Protein AF-Q206V2-F1 (afdb_monomer)

Sequence (109 aa):
MTIMTIISFTILLSLMILSAHTPLSLGCGILLLSMLGTFTIATLKSSWLAMFIFLVYIGGLLILFMYFTATIPNQSMQYQTWWKLTSITLTLPICIMWTPLIQSSYTNT

pLDDT: mean 79.91, std 8.95, range [50.0, 91.19]

Nearest PDB structures (foldseek):
  6zkd-assembly1_J  TM=6.713E-01  e=1.867E-02  Ovis aries
  6zka-assembly1_J  TM=6.630E-01  e=1.975E-02  Ovis aries
  6qc5-assembly1_D6  TM=6.787E-01  e=3.469E-02  Ovis aries
  6qc8-assembly1_D6  TM=6.108E-01  e=2.089E-02  Ovis aries
  6zkm-assembly1_J  TM=5.743E-01  e=4.597E-02  Ovis aries

Mean predicted aligned error: 7.56 Å

Organism: NCBI:txid375448

Radius of gyration: 17.31 Å; Cα contacts (8 Å, |Δi|>4): 62; chains: 1; bounding box: 37×21×61 Å

Secondary structure (DSSP, 8-state):
-HHHHHHHHHHHHHHHHHT--SHHHHHHHHHHHHHHHHHHHHHHT-HHHHHHHIIIIIHHHHHHHHHHHHHS------HHHHHHHHHHHHHHHHHHHHHHHHHHHHS--

Foldseek 3Di:
DVLVLLVLLLVLLVVLLVVDPDVLSNLVSVLVNLVSVLVSCCVPPNVVVSVVSCCPVNVVSVVVSVVRVVPDPDDDDPCVVSVVSVVVSVVVSVVVVCVVVVVVVVVVD

Structure (mmCIF, N/CA/C/O backbone):
data_AF-Q206V2-F1
#
_entry.id   AF-Q206V2-F1
#
loop_
_atom_site.group_PDB
_atom_site.id
_atom_site.type_symbol
_atom_site.label_atom_id
_atom_site.label_a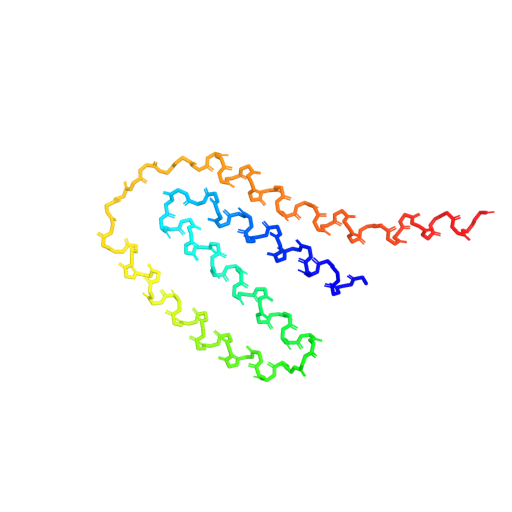lt_id
_atom_site.label_comp_id
_atom_site.label_asym_id
_atom_site.label_entity_id
_atom_site.label_seq_id
_atom_site.pdbx_PDB_ins_code
_atom_site.Cartn_x
_atom_site.Cartn_y
_atom_site.Cartn_z
_atom_site.occupancy
_atom_site.B_iso_or_equiv
_atom_site.auth_seq_id
_atom_site.auth_comp_id
_atom_site.auth_asym_id
_atom_site.auth_atom_id
_atom_site.pdbx_PDB_model_num
ATOM 1 N N . MET A 1 1 ? -8.762 6.824 18.988 1.00 66.19 1 MET A N 1
ATOM 2 C CA . MET A 1 1 ? -7.397 6.268 18.852 1.00 66.19 1 MET A CA 1
ATOM 3 C C . MET A 1 1 ? -7.223 5.492 17.554 1.00 66.19 1 MET A C 1
ATOM 5 O O . MET A 1 1 ? -6.816 6.127 16.596 1.00 66.19 1 MET A O 1
ATOM 9 N N . THR A 1 2 ? -7.598 4.211 17.450 1.00 75.31 2 THR A N 1
ATOM 10 C CA . THR A 1 2 ? -7.368 3.370 16.245 1.00 75.31 2 THR A CA 1
ATOM 11 C C . THR A 1 2 ? -7.801 3.999 14.912 1.00 75.31 2 THR A C 1
ATOM 13 O O . THR A 1 2 ? -7.044 3.991 13.950 1.00 75.31 2 THR A O 1
ATOM 16 N N . ILE A 1 3 ? -8.986 4.613 14.848 1.00 80.31 3 ILE A N 1
ATOM 17 C CA . ILE A 1 3 ? -9.465 5.295 13.628 1.00 80.31 3 ILE A CA 1
ATOM 18 C C . ILE A 1 3 ? -8.569 6.496 13.260 1.00 80.31 3 ILE A C 1
ATOM 20 O O . ILE A 1 3 ? -8.312 6.737 12.086 1.00 80.31 3 ILE A O 1
ATOM 24 N N . MET A 1 4 ? -8.032 7.221 14.247 1.00 80.56 4 MET A N 1
ATOM 25 C CA . MET A 1 4 ? -7.138 8.361 14.008 1.00 80.56 4 MET A CA 1
ATOM 26 C C . MET A 1 4 ? -5.750 7.913 13.542 1.00 80.56 4 MET A C 1
ATOM 28 O O . MET A 1 4 ? -5.193 8.540 12.646 1.00 80.56 4 MET A O 1
ATOM 32 N N . THR A 1 5 ? -5.208 6.816 14.087 1.00 83.00 5 THR A N 1
ATOM 33 C CA . THR A 1 5 ? -3.927 6.261 13.615 1.00 83.00 5 THR A CA 1
ATOM 34 C C . THR A 1 5 ? -4.052 5.723 12.190 1.00 83.00 5 THR A C 1
ATOM 36 O O . THR A 1 5 ? -3.175 5.985 11.370 1.00 83.00 5 THR A O 1
ATOM 39 N N . ILE A 1 6 ? -5.182 5.086 11.856 1.00 85.50 6 ILE A N 1
ATOM 40 C CA . ILE A 1 6 ? -5.531 4.688 10.484 1.00 85.50 6 ILE A CA 1
ATOM 41 C C . ILE A 1 6 ? -5.564 5.908 9.545 1.00 85.50 6 ILE A C 1
ATOM 43 O O . ILE A 1 6 ? -4.889 5.889 8.519 1.00 85.50 6 ILE A O 1
ATOM 47 N N . ILE A 1 7 ? -6.276 6.985 9.906 1.00 85.31 7 ILE A N 1
ATOM 48 C CA . ILE A 1 7 ? -6.352 8.213 9.089 1.00 85.31 7 ILE A CA 1
ATOM 49 C C . ILE A 1 7 ? -4.972 8.870 8.929 1.00 85.31 7 ILE A C 1
ATOM 51 O O . ILE A 1 7 ? -4.596 9.246 7.821 1.00 85.31 7 ILE A O 1
ATOM 55 N N . SER A 1 8 ? -4.175 8.978 9.998 1.00 86.12 8 SER A N 1
ATOM 56 C CA . SER A 1 8 ? -2.821 9.538 9.883 1.00 86.12 8 SER A CA 1
ATOM 57 C C . SER A 1 8 ? -1.930 8.702 8.961 1.00 86.12 8 SER A C 1
ATOM 59 O O . SER A 1 8 ? -1.159 9.262 8.184 1.00 86.12 8 SER A O 1
ATOM 61 N N . PHE A 1 9 ? -2.072 7.372 8.980 1.00 86.75 9 PHE A N 1
ATOM 62 C CA . PHE A 1 9 ? -1.271 6.494 8.136 1.00 86.75 9 PHE A CA 1
ATOM 63 C C . PHE A 1 9 ? -1.701 6.554 6.663 1.00 86.75 9 PHE A C 1
ATOM 65 O O . PHE A 1 9 ? -0.831 6.567 5.796 1.00 86.75 9 PHE A O 1
ATOM 72 N N . THR A 1 10 ? -2.998 6.692 6.350 1.00 88.69 10 THR A N 1
ATOM 73 C CA . THR A 1 10 ? -3.439 6.895 4.954 1.00 88.69 10 THR A CA 1
ATOM 74 C C . THR A 1 10 ? -2.976 8.236 4.379 1.00 88.69 10 THR A C 1
ATOM 76 O O . THR A 1 10 ? -2.593 8.279 3.211 1.00 88.69 10 THR A O 1
ATOM 79 N N . ILE A 1 11 ? -2.932 9.306 5.184 1.00 87.62 11 ILE A N 1
ATOM 80 C CA . ILE A 1 11 ? -2.377 10.611 4.775 1.00 87.62 11 ILE A CA 1
ATOM 81 C C . ILE A 1 11 ? -0.861 10.515 4.540 1.00 87.62 11 ILE A C 1
ATOM 83 O O . ILE A 1 11 ? -0.359 10.961 3.511 1.00 87.62 11 ILE A O 1
ATOM 87 N N . LEU A 1 12 ? -0.116 9.902 5.464 1.00 87.94 12 LEU A N 1
ATOM 88 C CA . LEU A 1 12 ? 1.332 9.733 5.307 1.00 87.94 12 LEU A CA 1
ATOM 89 C C . LEU A 1 12 ? 1.676 8.859 4.089 1.00 87.94 12 LEU A C 1
ATOM 91 O O . LEU A 1 12 ? 2.628 9.157 3.368 1.00 87.94 12 LEU A O 1
ATOM 95 N N . LEU A 1 13 ? 0.891 7.812 3.817 1.00 87.50 13 LEU A N 1
ATOM 96 C CA . LEU A 1 13 ? 1.100 6.947 2.657 1.00 87.50 13 LEU A CA 1
ATOM 97 C C . LEU A 1 13 ? 0.706 7.623 1.329 1.00 87.50 13 LEU A C 1
ATOM 99 O O . LEU A 1 13 ? 1.369 7.392 0.319 1.00 87.50 13 LEU A O 1
ATOM 103 N N . SER A 1 14 ? -0.308 8.497 1.300 1.00 88.06 14 SER A N 1
ATOM 104 C CA . SER A 1 14 ? -0.612 9.271 0.085 1.00 88.06 14 SER A CA 1
ATOM 105 C C . SER A 1 14 ? 0.521 10.244 -0.270 1.00 88.06 14 SER A C 1
ATOM 107 O O . SER A 1 14 ? 0.853 10.396 -1.447 1.00 88.06 14 SER A O 1
ATOM 109 N N . LEU A 1 15 ? 1.204 10.805 0.736 1.00 85.88 15 LEU A N 1
ATOM 110 C CA . LEU A 1 15 ? 2.406 11.622 0.544 1.00 85.88 15 LEU A CA 1
ATOM 111 C C . LEU A 1 15 ? 3.593 10.810 -0.016 1.00 85.88 15 LEU A C 1
ATOM 113 O O . LEU A 1 15 ? 4.347 11.328 -0.838 1.00 85.88 15 LEU A O 1
ATOM 117 N N . MET A 1 16 ? 3.734 9.526 0.349 1.00 84.31 16 MET A N 1
ATOM 118 C CA . MET A 1 16 ? 4.752 8.634 -0.241 1.00 84.31 16 MET A CA 1
ATOM 119 C C . MET A 1 16 ? 4.569 8.463 -1.750 1.00 84.31 16 MET A C 1
ATOM 121 O O . MET A 1 16 ? 5.551 8.494 -2.493 1.00 84.31 16 MET A O 1
ATOM 125 N N . ILE A 1 17 ? 3.324 8.298 -2.210 1.00 85.88 17 ILE A N 1
ATOM 126 C CA . ILE A 1 17 ? 2.999 8.100 -3.633 1.00 85.88 17 ILE A CA 1
ATOM 127 C C . ILE A 1 17 ? 3.418 9.326 -4.458 1.00 85.88 17 ILE A C 1
ATOM 129 O O . ILE A 1 17 ? 3.938 9.169 -5.560 1.00 85.88 17 ILE A O 1
ATOM 133 N N . LEU A 1 18 ? 3.295 10.534 -3.899 1.00 85.12 18 LEU A N 1
ATOM 134 C CA . LEU A 1 18 ? 3.723 11.779 -4.548 1.00 85.12 18 LEU A CA 1
ATOM 135 C C . LEU A 1 18 ? 5.255 11.876 -4.743 1.00 85.12 18 LEU A C 1
ATOM 137 O O . LEU A 1 18 ? 5.717 12.661 -5.563 1.00 85.12 18 LEU A O 1
ATOM 141 N N . SER A 1 19 ? 6.040 11.063 -4.023 1.00 77.81 19 SER A N 1
ATOM 142 C CA . SER A 1 19 ? 7.508 10.970 -4.148 1.00 77.81 19 SER A CA 1
ATOM 143 C C . SER A 1 19 ? 7.999 9.824 -5.052 1.00 77.81 19 SER A C 1
ATOM 145 O O . SER A 1 19 ? 9.202 9.578 -5.158 1.00 77.81 19 SER A O 1
ATOM 147 N N . ALA A 1 20 ? 7.088 9.077 -5.683 1.00 82.19 20 ALA A N 1
ATOM 148 C CA . ALA A 1 20 ? 7.431 7.888 -6.455 1.00 82.19 20 ALA A CA 1
ATOM 149 C C . ALA A 1 20 ? 7.979 8.235 -7.853 1.00 82.19 20 ALA A C 1
ATOM 151 O O . ALA A 1 20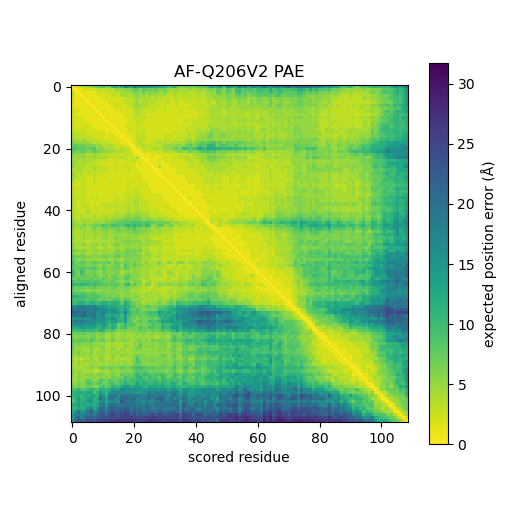 ? 7.230 8.550 -8.774 1.00 82.19 20 ALA A O 1
ATOM 152 N N . HIS A 1 21 ? 9.299 8.120 -8.033 1.00 77.94 21 HIS A N 1
ATOM 153 C CA . HIS A 1 21 ? 9.965 8.406 -9.313 1.00 77.94 21 HIS A CA 1
ATOM 154 C C . HIS A 1 21 ? 9.855 7.288 -10.366 1.00 77.94 21 HIS A C 1
ATOM 156 O O . HIS A 1 21 ? 10.151 7.534 -11.532 1.00 77.94 21 HIS A O 1
ATOM 162 N N . THR A 1 22 ? 9.454 6.067 -9.988 1.00 80.81 22 THR A N 1
ATOM 163 C CA . THR A 1 22 ? 9.255 4.950 -10.930 1.00 80.81 22 THR A CA 1
ATOM 164 C C . THR A 1 22 ? 7.827 4.404 -10.840 1.00 80.81 22 THR A C 1
ATOM 166 O O . THR A 1 22 ? 7.252 4.368 -9.748 1.00 80.81 22 THR A O 1
ATOM 169 N N . PRO A 1 23 ? 7.241 3.909 -11.947 1.00 80.12 23 PRO A N 1
ATOM 170 C CA . PRO A 1 23 ? 5.902 3.318 -11.923 1.00 80.12 23 PRO A CA 1
ATOM 171 C C . PRO A 1 23 ? 5.818 2.054 -11.049 1.00 80.12 23 PRO A C 1
ATOM 173 O O . PRO A 1 23 ? 4.759 1.781 -10.492 1.00 80.12 23 PRO A O 1
ATOM 176 N N . LEU A 1 24 ? 6.931 1.334 -10.837 1.00 80.00 24 LEU A N 1
ATOM 177 C CA . LEU A 1 24 ? 7.017 0.251 -9.845 1.00 80.00 24 LEU A CA 1
ATOM 178 C C . LEU A 1 24 ? 6.793 0.776 -8.415 1.00 80.00 24 LEU A C 1
ATOM 180 O O . LEU A 1 24 ? 5.978 0.236 -7.669 1.00 80.00 24 LEU A O 1
ATOM 184 N N . SER A 1 25 ? 7.510 1.841 -8.041 1.00 81.81 25 SER A N 1
ATOM 185 C CA . SER A 1 25 ? 7.405 2.502 -6.733 1.00 81.81 25 SER A CA 1
ATOM 186 C C . SER A 1 25 ? 5.995 3.061 -6.503 1.00 81.81 25 SER A C 1
ATOM 188 O O . SER A 1 25 ? 5.408 2.849 -5.440 1.00 81.81 25 SER A O 1
ATOM 190 N N . LEU A 1 26 ? 5.415 3.684 -7.533 1.00 84.38 26 LEU A N 1
ATOM 191 C CA . LEU A 1 26 ? 4.061 4.236 -7.511 1.00 84.38 26 LEU A CA 1
ATOM 192 C C . LEU A 1 26 ? 3.000 3.129 -7.378 1.00 84.38 26 LEU A C 1
ATOM 194 O O . LEU A 1 26 ? 2.126 3.218 -6.517 1.00 84.38 26 LEU A O 1
ATOM 198 N N . GLY A 1 27 ? 3.116 2.048 -8.157 1.00 85.25 27 GLY A N 1
ATOM 199 C CA . GLY A 1 27 ? 2.228 0.885 -8.075 1.00 85.25 27 GLY A CA 1
ATOM 200 C C . GLY A 1 27 ? 2.285 0.185 -6.714 1.00 85.25 27 GLY A C 1
ATOM 201 O O . GLY A 1 27 ? 1.244 -0.138 -6.145 1.00 85.25 27 GLY A O 1
ATOM 202 N N . CYS A 1 28 ? 3.482 0.031 -6.138 1.00 81.50 28 CYS A N 1
ATOM 203 C CA . CYS A 1 28 ? 3.665 -0.509 -4.788 1.00 81.50 28 CYS A CA 1
ATOM 204 C C . CYS A 1 28 ? 2.988 0.371 -3.717 1.00 81.50 28 CYS A C 1
ATOM 206 O O . CYS A 1 28 ? 2.288 -0.140 -2.840 1.00 81.50 28 CYS A O 1
ATOM 208 N N . GLY A 1 29 ? 3.108 1.700 -3.833 1.00 86.25 29 GLY A N 1
ATOM 209 C CA . GLY A 1 29 ? 2.401 2.647 -2.965 1.00 86.25 29 GLY A CA 1
ATOM 210 C C . GLY A 1 29 ? 0.872 2.549 -3.074 1.00 86.25 29 GLY A C 1
ATOM 211 O O . GLY A 1 29 ? 0.184 2.547 -2.054 1.00 86.25 29 GLY A O 1
ATOM 212 N N . ILE A 1 30 ? 0.328 2.393 -4.287 1.00 88.25 30 ILE A N 1
ATOM 213 C CA . ILE A 1 30 ? -1.118 2.213 -4.517 1.00 88.25 30 ILE A CA 1
ATOM 214 C C . ILE A 1 30 ? -1.621 0.864 -3.966 1.00 88.25 30 ILE A C 1
ATOM 216 O O . ILE A 1 30 ? -2.715 0.805 -3.395 1.00 88.25 30 ILE A O 1
ATOM 220 N N . LEU A 1 31 ? -0.834 -0.212 -4.071 1.00 87.88 31 LEU A N 1
ATOM 221 C CA . LEU A 1 31 ? -1.162 -1.509 -3.462 1.00 87.88 31 LEU A CA 1
ATOM 222 C C . LEU A 1 31 ? -1.213 -1.418 -1.926 1.00 87.88 31 LEU A C 1
ATOM 224 O O . LEU A 1 31 ? -2.164 -1.907 -1.317 1.00 87.88 31 LEU A O 1
ATOM 228 N N . LEU A 1 32 ? -0.266 -0.716 -1.291 1.00 86.94 32 LEU A N 1
ATOM 229 C CA . LEU A 1 32 ? -0.321 -0.436 0.151 1.00 86.94 32 LEU A CA 1
ATOM 230 C C . LEU A 1 32 ? -1.518 0.454 0.539 1.00 86.94 32 LEU A C 1
ATOM 232 O O . LEU A 1 32 ? -2.159 0.207 1.562 1.00 86.94 32 LEU A O 1
ATOM 236 N N . LEU A 1 33 ? -1.866 1.455 -0.277 1.00 88.94 33 LEU A N 1
ATOM 237 C CA . LEU A 1 33 ? -2.992 2.353 0.010 1.00 88.94 33 LEU A CA 1
ATOM 238 C C . LEU A 1 33 ? -4.343 1.638 -0.111 1.00 88.94 33 LEU A C 1
ATOM 240 O O . LEU A 1 33 ? -5.229 1.854 0.715 1.00 88.94 33 LEU A O 1
ATOM 244 N N . SER A 1 34 ? -4.497 0.758 -1.102 1.00 88.81 34 SER A N 1
ATOM 245 C CA . SER A 1 34 ? -5.705 -0.061 -1.271 1.00 88.81 34 SER A CA 1
ATOM 246 C C . SER A 1 34 ? -5.828 -1.144 -0.192 1.00 88.81 34 SER A C 1
ATOM 248 O O . SER A 1 34 ? -6.925 -1.323 0.341 1.00 88.81 34 SER A O 1
ATOM 250 N N . MET A 1 35 ? -4.720 -1.770 0.231 1.00 87.75 35 MET A N 1
ATOM 251 C CA . MET A 1 35 ? -4.660 -2.607 1.444 1.00 87.75 35 MET A CA 1
ATOM 252 C C . MET A 1 35 ? -5.239 -1.865 2.658 1.00 87.75 35 MET A C 1
ATOM 254 O O . MET A 1 35 ? -6.213 -2.325 3.259 1.00 87.75 35 MET A O 1
ATOM 258 N N . LEU A 1 36 ? -4.714 -0.673 2.971 1.00 88.94 36 LEU A N 1
ATOM 259 C CA . LEU A 1 36 ? -5.225 0.147 4.074 1.00 88.94 36 LEU A CA 1
ATOM 260 C C . LEU A 1 36 ? -6.694 0.532 3.884 1.00 88.94 36 LEU A C 1
ATOM 262 O O . LEU A 1 36 ? -7.471 0.424 4.831 1.00 88.94 36 LEU A O 1
ATOM 266 N N . GLY A 1 37 ? -7.096 0.914 2.670 1.00 88.38 37 GLY A N 1
ATOM 267 C CA . GLY A 1 37 ? -8.486 1.209 2.321 1.00 88.38 37 GLY A CA 1
ATOM 268 C C . GLY A 1 37 ? -9.433 0.066 2.693 1.00 88.38 37 GLY A C 1
ATOM 269 O O . GLY A 1 37 ? -10.405 0.294 3.416 1.00 88.38 37 GLY A O 1
ATOM 270 N N . THR A 1 38 ? -9.113 -1.173 2.300 1.00 90.12 38 THR A N 1
ATOM 271 C CA . THR A 1 38 ? -9.917 -2.353 2.671 1.00 90.12 38 THR A CA 1
ATOM 272 C C . THR A 1 38 ? -9.944 -2.593 4.182 1.00 90.12 38 THR A C 1
ATOM 274 O O . THR A 1 38 ? -11.008 -2.886 4.725 1.00 90.12 38 THR A O 1
ATOM 277 N N . PHE A 1 39 ? -8.834 -2.366 4.894 1.00 87.44 39 PHE A N 1
ATOM 278 C CA . PHE A 1 39 ? -8.784 -2.470 6.356 1.00 87.44 39 PHE A CA 1
ATOM 279 C C . PHE A 1 39 ? -9.652 -1.407 7.061 1.00 87.44 39 PHE A C 1
ATOM 281 O O . PHE A 1 39 ? -10.329 -1.714 8.047 1.00 87.44 39 PHE A O 1
ATOM 288 N N . THR A 1 40 ? -9.718 -0.176 6.533 1.00 88.62 40 THR A N 1
ATOM 289 C CA . THR A 1 40 ? -10.636 0.858 7.057 1.00 88.62 40 THR A CA 1
ATOM 290 C C . THR A 1 40 ? -12.099 0.441 6.889 1.00 88.62 40 THR A C 1
ATOM 292 O O . THR A 1 40 ? -12.901 0.577 7.808 1.00 88.62 40 THR A O 1
ATOM 295 N N . ILE A 1 41 ? -12.451 -0.148 5.744 1.00 90.00 41 ILE A N 1
ATOM 296 C CA . ILE A 1 41 ? -13.823 -0.572 5.435 1.00 90.00 41 ILE A CA 1
ATOM 297 C C . ILE A 1 41 ? -14.217 -1.800 6.271 1.00 90.00 41 ILE A C 1
ATOM 299 O O . ILE A 1 41 ? -15.345 -1.873 6.767 1.00 90.00 41 ILE A O 1
ATOM 303 N N . ALA A 1 42 ? -13.278 -2.724 6.497 1.00 90.12 42 ALA A N 1
ATOM 304 C CA . ALA A 1 42 ? -13.471 -3.889 7.358 1.00 90.12 42 ALA A CA 1
ATOM 305 C C . ALA A 1 42 ? -13.744 -3.494 8.818 1.00 90.12 42 ALA A C 1
ATOM 307 O O . ALA A 1 42 ? -14.569 -4.126 9.474 1.00 90.12 42 ALA A O 1
ATOM 308 N N . THR A 1 43 ? -13.082 -2.441 9.311 1.00 85.00 43 THR A N 1
ATOM 309 C CA . THR A 1 43 ? -13.213 -1.958 10.698 1.00 85.00 43 THR A CA 1
ATOM 310 C C . THR A 1 43 ? -14.361 -0.964 10.913 1.00 85.00 43 THR A C 1
ATOM 312 O O . THR A 1 43 ? -14.871 -0.881 12.027 1.00 85.00 43 THR A O 1
ATOM 315 N N . LEU A 1 44 ? -14.800 -0.233 9.878 1.00 85.88 44 LEU A N 1
ATOM 316 C CA . LEU A 1 44 ? -15.854 0.794 9.977 1.00 85.88 44 LEU A CA 1
ATOM 317 C C . LEU A 1 44 ? -17.236 0.367 9.454 1.00 85.88 44 LEU A C 1
ATOM 319 O O . LEU A 1 44 ? -18.223 1.047 9.745 1.00 85.88 44 LEU A O 1
ATOM 323 N N . LYS A 1 45 ? -17.327 -0.683 8.626 1.00 86.06 45 LYS A N 1
ATOM 324 C CA . LYS A 1 45 ? -18.578 -1.074 7.946 1.00 86.06 45 LYS A CA 1
ATOM 325 C C . LYS A 1 45 ? -18.853 -2.571 7.988 1.00 86.06 45 LYS A C 1
ATOM 327 O O . LYS A 1 45 ? -19.848 -2.987 8.568 1.00 86.06 45 LYS A O 1
ATOM 332 N N . SER A 1 46 ? -18.044 -3.364 7.289 1.00 90.50 46 SER A N 1
ATOM 333 C CA . SER A 1 46 ? -18.297 -4.792 7.083 1.00 90.50 46 SER A CA 1
ATOM 334 C C . SER A 1 46 ? -17.056 -5.477 6.519 1.00 90.50 46 SER A C 1
ATOM 336 O O . SER A 1 46 ? -16.550 -5.095 5.461 1.00 90.50 46 SER A O 1
ATOM 338 N N . SER A 1 47 ? -16.599 -6.528 7.199 1.00 88.75 47 SER A N 1
ATOM 339 C CA . SER A 1 47 ? -15.517 -7.402 6.737 1.00 88.75 47 SER A CA 1
ATOM 340 C C . SER A 1 47 ? -15.875 -8.144 5.444 1.00 88.75 47 SER A C 1
ATOM 342 O O . SER A 1 47 ? -15.020 -8.303 4.577 1.00 88.75 47 SER A O 1
ATOM 344 N N . TRP A 1 48 ? -17.143 -8.531 5.272 1.00 89.50 48 TRP A N 1
ATOM 345 C CA . TRP A 1 48 ? -17.655 -9.180 4.060 1.00 89.50 48 TRP A CA 1
ATOM 346 C C . TRP A 1 48 ? -17.535 -8.260 2.838 1.00 89.50 48 TRP A C 1
ATOM 348 O O . TRP A 1 48 ? -16.972 -8.650 1.819 1.00 89.50 48 TRP A O 1
ATOM 358 N N . LEU A 1 49 ? -17.966 -7.000 2.961 1.00 89.88 49 LEU A N 1
ATOM 359 C CA . LEU A 1 49 ? -17.849 -6.014 1.881 1.00 89.88 49 LEU A CA 1
ATOM 360 C C . LEU A 1 49 ? -16.380 -5.650 1.595 1.00 89.88 49 LEU A C 1
ATOM 362 O O . LEU A 1 49 ? -15.988 -5.532 0.434 1.00 89.88 49 LEU A O 1
ATOM 366 N N . ALA A 1 50 ? -15.546 -5.538 2.634 1.00 91.19 50 ALA A N 1
ATOM 367 C CA . ALA A 1 50 ? -14.110 -5.316 2.471 1.00 91.19 50 ALA A CA 1
ATOM 368 C C . ALA A 1 50 ? -13.403 -6.466 1.726 1.00 91.19 50 ALA A C 1
ATOM 370 O O . ALA A 1 50 ? -12.499 -6.201 0.937 1.00 91.19 50 ALA A O 1
ATOM 371 N N . MET A 1 51 ? -13.838 -7.717 1.918 1.00 88.69 51 MET A N 1
ATOM 372 C CA . MET A 1 51 ? -13.285 -8.896 1.236 1.00 88.69 51 MET A CA 1
ATOM 373 C C . MET A 1 51 ? -13.499 -8.850 -0.286 1.00 88.69 51 MET A C 1
ATOM 375 O O . MET A 1 51 ? -12.580 -9.164 -1.042 1.00 88.69 51 MET A O 1
ATOM 379 N N . PHE A 1 52 ? -14.667 -8.397 -0.756 1.00 90.62 52 PHE A N 1
ATOM 380 C CA . PHE A 1 52 ? -14.908 -8.214 -2.194 1.00 90.62 52 PHE A CA 1
ATOM 381 C C . PHE A 1 52 ? -14.092 -7.062 -2.783 1.00 90.62 52 PHE A C 1
ATOM 383 O O . PHE A 1 52 ? -13.538 -7.207 -3.872 1.00 90.62 52 PHE A O 1
ATOM 390 N N . ILE A 1 53 ? -13.959 -5.943 -2.061 1.00 87.38 53 ILE A N 1
ATOM 391 C CA . ILE A 1 53 ? -13.108 -4.827 -2.503 1.00 87.38 53 ILE A CA 1
ATOM 392 C C . ILE A 1 53 ? -11.637 -5.264 -2.548 1.00 87.38 53 ILE A C 1
ATOM 394 O O . ILE A 1 53 ? -10.938 -4.926 -3.498 1.00 87.38 53 ILE A O 1
ATOM 398 N N . PHE A 1 54 ? -11.175 -6.075 -1.594 1.00 86.62 54 PHE A N 1
ATOM 399 C CA . PHE A 1 54 ? -9.844 -6.681 -1.639 1.00 86.62 54 PHE A CA 1
ATOM 400 C C . PHE A 1 54 ? -9.657 -7.532 -2.904 1.00 86.62 54 PHE A C 1
ATOM 402 O O . PHE A 1 54 ? -8.747 -7.270 -3.691 1.00 86.62 54 PHE A O 1
ATOM 409 N N . LEU A 1 55 ? -10.549 -8.498 -3.146 1.00 85.62 55 LEU A N 1
ATOM 410 C CA . LEU A 1 55 ? -10.458 -9.407 -4.293 1.00 85.62 55 LEU A CA 1
ATOM 411 C C . LEU A 1 55 ? -10.484 -8.675 -5.641 1.00 85.62 55 LEU A C 1
ATOM 413 O O . LEU A 1 55 ? -9.636 -8.937 -6.491 1.00 85.62 55 LEU A O 1
ATOM 417 N N . VAL A 1 56 ? -11.424 -7.747 -5.839 1.00 87.00 56 VAL A N 1
ATOM 418 C CA . VAL A 1 56 ? -11.583 -7.045 -7.123 1.00 87.00 56 VAL A CA 1
ATOM 419 C C . VAL A 1 56 ? -10.510 -5.971 -7.311 1.00 87.00 56 VAL A C 1
ATOM 421 O O . VAL A 1 56 ? -9.898 -5.897 -8.375 1.00 87.00 56 VAL A O 1
ATOM 424 N N . TYR A 1 57 ? -10.256 -5.143 -6.295 1.00 82.69 57 TYR A N 1
ATOM 425 C CA . TYR A 1 57 ? -9.416 -3.953 -6.450 1.00 82.69 57 TYR A CA 1
ATOM 426 C C . TYR A 1 57 ? -7.923 -4.283 -6.342 1.00 82.69 57 TYR A C 1
ATOM 428 O O . TYR A 1 57 ? -7.156 -3.911 -7.226 1.00 82.69 57 TYR A O 1
ATOM 436 N N . ILE A 1 58 ? -7.495 -5.031 -5.317 1.00 86.31 58 ILE A N 1
ATOM 437 C CA . ILE A 1 58 ? -6.080 -5.420 -5.164 1.00 86.31 58 ILE A CA 1
ATOM 438 C C . ILE A 1 58 ? -5.725 -6.530 -6.161 1.00 86.31 58 ILE A C 1
ATOM 440 O O . ILE A 1 58 ? -4.672 -6.460 -6.793 1.00 86.31 58 ILE A O 1
ATOM 444 N N . GLY A 1 59 ? -6.626 -7.493 -6.392 1.00 84.50 59 GLY A N 1
ATOM 445 C CA . GLY A 1 59 ? -6.455 -8.507 -7.439 1.00 84.50 59 GLY A CA 1
ATOM 446 C C . GLY A 1 59 ? -6.323 -7.902 -8.843 1.00 84.50 59 GLY A C 1
ATOM 447 O O . GLY A 1 59 ? -5.394 -8.246 -9.573 1.00 84.50 59 GLY A O 1
ATOM 448 N N . GLY A 1 60 ? -7.182 -6.940 -9.201 1.00 84.75 60 GLY A N 1
ATOM 449 C CA . GLY A 1 60 ? -7.093 -6.223 -10.479 1.00 84.75 60 GLY A CA 1
ATOM 450 C C . GLY A 1 60 ? -5.823 -5.372 -10.617 1.00 84.75 60 GLY A C 1
ATOM 451 O O . GLY A 1 60 ? -5.165 -5.405 -11.659 1.00 84.75 60 GLY A O 1
ATOM 452 N N . LEU A 1 61 ? -5.426 -4.657 -9.557 1.00 84.44 61 LEU A N 1
ATOM 453 C CA . LEU A 1 61 ? -4.199 -3.849 -9.548 1.00 84.44 61 LEU A CA 1
ATOM 454 C C . LEU A 1 61 ? -2.923 -4.691 -9.715 1.00 84.44 61 LEU A C 1
ATOM 456 O O . LEU A 1 61 ? -1.973 -4.218 -10.336 1.00 84.44 61 LEU A O 1
ATOM 460 N N . LEU A 1 62 ? -2.894 -5.936 -9.225 1.00 80.94 62 LEU A N 1
ATOM 461 C CA . LEU A 1 62 ? -1.752 -6.843 -9.410 1.00 80.94 62 LEU A CA 1
ATOM 462 C C . LEU A 1 62 ? -1.543 -7.258 -10.879 1.00 80.94 62 LEU A C 1
ATOM 464 O O . LEU A 1 62 ? -0.399 -7.391 -11.315 1.00 80.94 62 LEU A O 1
ATOM 468 N N . ILE A 1 63 ? -2.618 -7.398 -11.663 1.00 85.19 63 ILE A N 1
ATOM 469 C CA . ILE A 1 63 ? -2.532 -7.688 -13.107 1.00 85.19 63 ILE A CA 1
ATOM 470 C C . ILE A 1 63 ? -1.931 -6.484 -13.850 1.00 85.19 63 ILE A C 1
ATOM 472 O O . ILE A 1 63 ? -1.008 -6.635 -14.653 1.00 85.19 63 ILE A O 1
ATOM 476 N N . LEU A 1 64 ? -2.405 -5.274 -13.530 1.00 80.38 64 LEU A N 1
ATOM 477 C CA . LEU A 1 64 ? -1.879 -4.023 -14.084 1.00 80.38 64 LEU A CA 1
ATOM 478 C C . LEU A 1 64 ? -0.400 -3.806 -13.709 1.00 80.38 64 LEU A C 1
ATOM 480 O O . LEU A 1 64 ? 0.401 -3.378 -14.541 1.00 80.38 64 LEU A O 1
ATOM 484 N N . PHE A 1 65 ? -0.027 -4.140 -12.471 1.00 78.38 65 PHE A N 1
ATOM 485 C CA . PHE A 1 65 ? 1.352 -4.089 -11.990 1.00 78.38 65 PHE A CA 1
ATOM 486 C C . PHE A 1 65 ? 2.262 -5.026 -12.796 1.00 78.38 65 PHE A C 1
ATOM 488 O O . PHE A 1 65 ? 3.276 -4.569 -13.323 1.00 78.38 65 PHE A O 1
ATOM 495 N N . MET A 1 66 ? 1.868 -6.295 -12.982 1.00 81.62 66 MET A N 1
ATOM 496 C CA . MET A 1 66 ? 2.623 -7.255 -13.798 1.00 81.62 66 MET A CA 1
ATOM 497 C C . MET A 1 66 ? 2.870 -6.719 -15.218 1.00 81.62 66 MET A C 1
ATOM 499 O O . MET A 1 66 ? 4.010 -6.729 -15.687 1.00 81.62 66 MET A O 1
ATOM 503 N N . TYR A 1 67 ? 1.833 -6.182 -15.871 1.00 87.00 67 TYR A N 1
ATOM 504 C CA . TYR A 1 67 ? 1.932 -5.612 -17.218 1.00 87.00 67 TYR A CA 1
ATOM 505 C C . TYR A 1 67 ? 2.980 -4.488 -17.317 1.00 87.00 67 TYR A C 1
ATOM 507 O O . TYR A 1 67 ? 3.840 -4.516 -18.203 1.00 87.00 67 TYR A O 1
ATOM 515 N N . PHE A 1 68 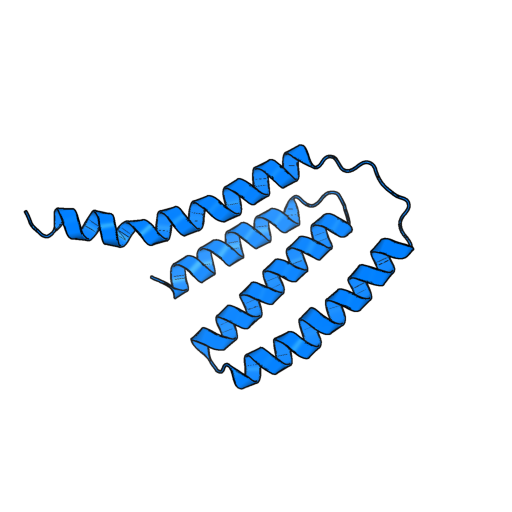? 2.971 -3.528 -16.386 1.00 78.75 68 PHE A N 1
ATOM 516 C CA . PHE A 1 68 ? 3.974 -2.457 -16.379 1.00 78.75 68 PHE A CA 1
ATOM 517 C C . PHE A 1 68 ? 5.382 -2.959 -16.028 1.00 78.75 68 PHE A C 1
ATOM 519 O O . PHE A 1 68 ? 6.352 -2.458 -16.590 1.00 78.75 68 PHE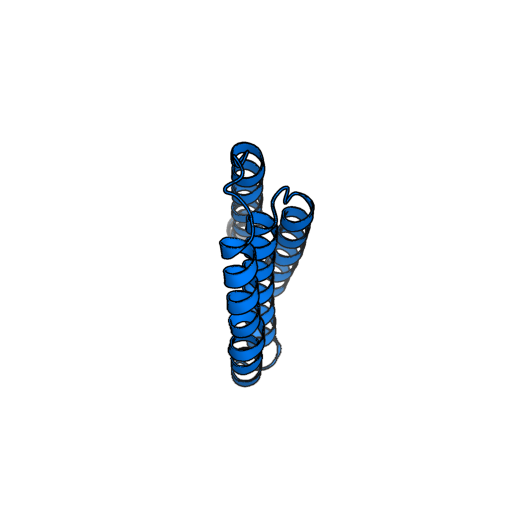 A O 1
ATOM 526 N N . THR A 1 69 ? 5.528 -3.978 -15.172 1.00 78.25 69 THR A N 1
ATOM 527 C CA . THR A 1 69 ? 6.856 -4.564 -14.897 1.00 78.25 69 THR A CA 1
ATOM 528 C C . THR A 1 69 ? 7.453 -5.327 -16.079 1.00 78.25 69 THR A C 1
ATOM 530 O O . THR A 1 69 ? 8.671 -5.369 -16.204 1.00 78.25 69 THR A O 1
ATOM 533 N N . ALA A 1 70 ? 6.624 -5.897 -16.958 1.00 83.75 70 ALA A N 1
ATOM 534 C CA . ALA A 1 70 ? 7.085 -6.639 -18.132 1.00 83.75 70 ALA A CA 1
ATOM 535 C C . ALA A 1 70 ? 7.440 -5.738 -19.332 1.00 83.75 70 ALA A C 1
ATOM 537 O O . ALA A 1 70 ? 8.223 -6.138 -20.190 1.00 83.75 70 ALA A O 1
ATOM 538 N N . THR A 1 71 ? 6.855 -4.539 -19.413 1.00 82.94 71 THR A N 1
ATOM 539 C CA . THR A 1 71 ? 6.983 -3.632 -20.572 1.00 82.94 71 THR A CA 1
ATOM 540 C C . THR A 1 71 ? 8.028 -2.529 -20.399 1.00 82.94 71 THR A C 1
ATOM 542 O O . THR A 1 71 ? 8.425 -1.906 -21.383 1.00 82.94 71 THR A O 1
ATOM 545 N N . ILE A 1 72 ? 8.487 -2.272 -19.172 1.00 80.94 72 ILE A N 1
ATOM 546 C CA . ILE A 1 72 ? 9.403 -1.171 -18.858 1.00 80.94 72 ILE A CA 1
ATOM 547 C C . ILE A 1 72 ? 10.841 -1.705 -18.737 1.00 80.94 72 ILE A C 1
ATOM 549 O O . ILE A 1 72 ? 11.071 -2.652 -17.982 1.00 80.94 72 ILE A O 1
ATOM 553 N N . PRO A 1 73 ? 11.834 -1.117 -19.439 1.00 75.69 73 PRO A N 1
ATOM 554 C CA . PRO A 1 73 ? 13.231 -1.533 -19.313 1.00 75.69 73 PRO A CA 1
ATOM 555 C C . PRO A 1 73 ? 13.731 -1.314 -17.880 1.00 75.69 73 PRO A C 1
ATOM 557 O O . PRO A 1 73 ? 13.297 -0.386 -17.201 1.00 75.69 73 PRO A O 1
ATOM 560 N N . ASN A 1 74 ? 14.660 -2.155 -17.419 1.00 75.31 74 ASN A N 1
ATOM 561 C CA . ASN A 1 74 ? 15.074 -2.210 -16.014 1.00 75.31 74 ASN A CA 1
ATOM 562 C C . ASN A 1 74 ? 15.833 -0.938 -15.566 1.00 75.31 74 ASN A C 1
ATOM 564 O O . ASN A 1 74 ? 17.058 -0.860 -15.651 1.00 75.31 74 ASN A O 1
ATOM 568 N N . GLN A 1 75 ? 15.089 0.081 -15.127 1.00 71.62 75 GLN A N 1
ATOM 569 C CA . GLN A 1 75 ? 15.612 1.384 -14.714 1.00 71.62 75 GLN A CA 1
ATOM 570 C C . GLN A 1 75 ? 16.409 1.287 -13.405 1.00 71.62 75 GLN A C 1
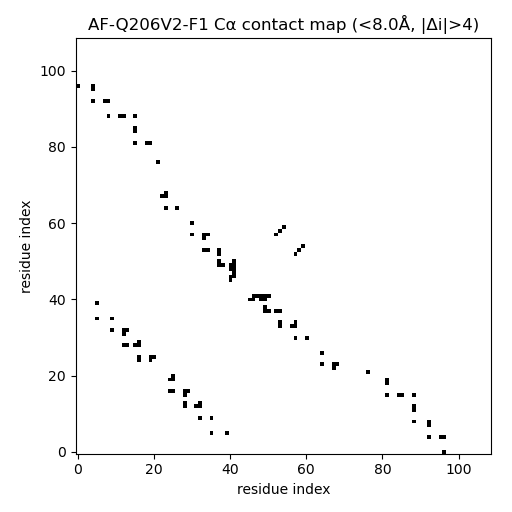ATOM 572 O O . GLN A 1 75 ? 15.955 0.695 -12.426 1.00 71.62 75 GLN A O 1
ATOM 577 N N . SER A 1 76 ? 17.571 1.944 -13.357 1.00 70.12 76 SER A N 1
ATOM 578 C CA . SER A 1 76 ? 18.411 2.048 -12.159 1.00 70.12 76 SER A CA 1
ATOM 579 C C . SER A 1 76 ? 17.712 2.856 -11.059 1.00 70.12 76 SER A C 1
ATOM 581 O O . SER A 1 76 ? 17.727 4.087 -11.035 1.00 70.12 76 SER A O 1
ATOM 583 N N . MET A 1 77 ? 17.064 2.158 -10.125 1.00 67.81 77 MET A N 1
ATOM 584 C CA . MET A 1 77 ? 16.234 2.809 -9.113 1.00 67.81 77 MET A CA 1
ATOM 585 C C . MET A 1 77 ? 17.080 3.511 -8.047 1.00 67.81 77 MET A C 1
ATOM 587 O O . MET A 1 77 ?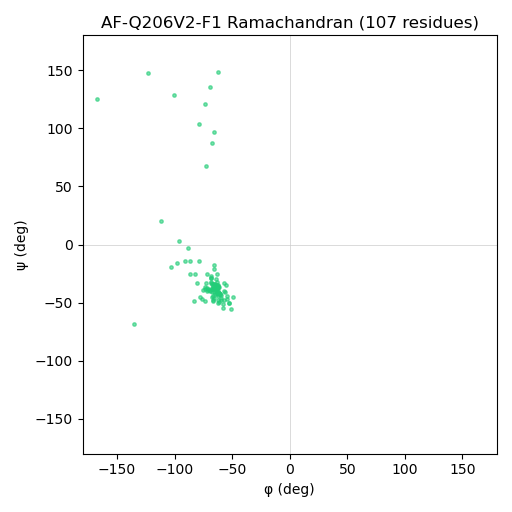 17.825 2.870 -7.305 1.00 67.81 77 MET A O 1
ATOM 591 N N . GLN A 1 78 ? 16.888 4.824 -7.894 1.00 69.00 78 GLN A N 1
ATOM 592 C CA . GLN A 1 78 ? 17.402 5.596 -6.758 1.00 69.00 78 GLN A CA 1
ATOM 593 C C . GLN A 1 78 ? 16.605 5.274 -5.480 1.00 69.00 78 GLN A C 1
ATOM 595 O O . GLN A 1 78 ? 15.874 6.106 -4.943 1.00 69.00 78 GLN A O 1
ATOM 600 N N . TYR A 1 79 ? 16.734 4.039 -4.985 1.00 68.75 79 TYR A N 1
ATOM 601 C CA . TYR A 1 79 ? 15.983 3.543 -3.827 1.00 68.75 79 TYR A CA 1
ATOM 602 C C . TYR A 1 79 ? 16.155 4.429 -2.593 1.00 68.75 79 TYR A C 1
ATOM 604 O O . TYR A 1 79 ? 15.203 4.598 -1.847 1.00 68.75 79 TYR A O 1
ATOM 612 N N . GLN A 1 80 ? 17.335 5.026 -2.390 1.00 72.38 80 GLN A N 1
ATOM 613 C CA . GLN A 1 80 ? 17.721 5.664 -1.129 1.00 72.38 80 GLN A CA 1
ATOM 614 C C . GLN A 1 80 ? 16.765 6.774 -0.653 1.00 72.38 80 GLN A C 1
ATOM 616 O O . GLN A 1 80 ? 16.570 6.914 0.553 1.00 72.38 80 GLN A O 1
ATOM 621 N N . THR A 1 81 ? 16.141 7.538 -1.555 1.00 76.56 81 THR A N 1
ATOM 622 C CA . THR A 1 81 ? 15.137 8.553 -1.178 1.00 76.56 81 THR A CA 1
ATOM 623 C C . THR A 1 81 ? 13.825 7.894 -0.758 1.00 76.56 81 THR A C 1
ATOM 625 O O . THR A 1 81 ? 13.315 8.180 0.322 1.00 76.56 81 THR A O 1
ATOM 628 N N . TRP A 1 82 ? 13.317 6.945 -1.549 1.00 75.56 82 TRP A N 1
ATOM 629 C CA . TRP A 1 82 ? 12.074 6.231 -1.239 1.00 75.56 82 TRP A CA 1
ATOM 630 C C . TRP A 1 82 ? 12.220 5.352 0.019 1.00 75.56 82 TRP A C 1
ATOM 632 O O . TRP A 1 82 ? 11.362 5.393 0.887 1.00 75.56 82 TRP A O 1
ATOM 642 N N . TRP A 1 83 ? 13.356 4.663 0.188 1.00 73.81 83 TRP A N 1
ATOM 643 C CA . TRP A 1 83 ? 13.772 3.903 1.382 1.00 73.81 83 TRP A CA 1
ATOM 644 C C . TRP A 1 83 ? 13.801 4.759 2.668 1.00 73.81 83 TRP A C 1
ATOM 646 O O . TRP A 1 83 ? 13.403 4.308 3.745 1.00 73.81 83 TRP A O 1
ATOM 656 N N . LYS A 1 84 ? 14.276 6.009 2.580 1.00 78.56 84 LYS A N 1
ATOM 657 C CA . LYS A 1 84 ? 14.243 6.957 3.710 1.00 78.56 84 LYS A CA 1
ATOM 658 C C . LYS A 1 84 ? 12.820 7.420 4.014 1.00 78.56 84 LYS A C 1
ATOM 660 O O . LYS A 1 84 ? 12.453 7.540 5.175 1.00 78.56 84 LYS A O 1
ATOM 665 N N . LEU A 1 85 ? 12.011 7.656 2.986 1.00 77.12 85 LEU A N 1
ATOM 666 C CA . LEU A 1 85 ? 10.633 8.108 3.149 1.00 77.12 85 LEU A CA 1
ATOM 667 C C . LEU A 1 85 ? 9.718 6.990 3.698 1.00 77.12 85 LEU A C 1
ATOM 669 O O . LEU A 1 85 ? 8.935 7.256 4.613 1.00 77.12 85 LEU A O 1
ATOM 673 N N . THR A 1 86 ? 9.869 5.735 3.254 1.00 77.69 86 THR A N 1
ATOM 674 C CA . THR A 1 86 ? 9.073 4.592 3.751 1.00 77.69 86 THR A CA 1
ATOM 675 C C . THR A 1 86 ? 9.299 4.305 5.240 1.00 77.69 86 THR A C 1
ATOM 677 O O . THR A 1 86 ? 8.355 3.992 5.965 1.00 77.69 86 THR A O 1
ATOM 680 N N . SER A 1 87 ? 10.528 4.459 5.744 1.00 77.81 87 SER A N 1
ATOM 681 C CA . SER A 1 87 ? 10.807 4.300 7.183 1.00 77.81 87 SER A CA 1
ATOM 682 C C . SER A 1 87 ? 10.190 5.415 8.043 1.00 77.81 87 SER A C 1
ATOM 684 O O . SER A 1 87 ? 9.727 5.149 9.156 1.00 77.81 87 SER A O 1
ATOM 686 N N . ILE A 1 88 ? 10.076 6.639 7.514 1.00 80.12 88 ILE A N 1
ATOM 687 C CA . ILE A 1 88 ? 9.354 7.745 8.167 1.00 80.12 88 ILE A CA 1
ATOM 688 C C . ILE A 1 88 ? 7.842 7.458 8.215 1.00 80.12 88 ILE A C 1
ATOM 690 O O . ILE A 1 88 ? 7.211 7.675 9.250 1.00 80.12 88 ILE A O 1
ATOM 694 N N . THR A 1 89 ? 7.251 6.904 7.145 1.00 80.25 89 THR A N 1
ATOM 695 C CA . THR A 1 89 ? 5.818 6.532 7.133 1.00 80.25 89 THR A CA 1
ATOM 696 C C . THR A 1 89 ? 5.470 5.484 8.180 1.00 80.25 89 THR A C 1
ATOM 698 O O . THR A 1 89 ? 4.372 5.526 8.727 1.00 80.25 89 THR A O 1
ATOM 701 N N . LEU A 1 90 ? 6.368 4.528 8.431 1.00 75.50 90 LEU A N 1
ATOM 702 C CA . LEU A 1 90 ? 6.125 3.414 9.351 1.00 75.50 90 LEU A CA 1
ATOM 703 C C . LEU A 1 90 ? 6.334 3.799 10.822 1.00 75.50 90 LEU A C 1
ATOM 705 O O . LEU A 1 90 ? 5.625 3.296 11.688 1.00 75.50 90 LEU A O 1
ATOM 709 N N . THR A 1 91 ? 7.272 4.701 11.119 1.00 78.19 91 THR A N 1
ATOM 710 C CA . THR A 1 91 ? 7.605 5.090 12.502 1.00 78.19 91 THR A CA 1
ATOM 711 C C . THR A 1 91 ? 6.598 6.068 13.112 1.00 78.19 91 THR A C 1
ATOM 713 O O . THR A 1 91 ? 6.136 5.847 14.232 1.00 78.19 91 THR A O 1
ATOM 716 N N . LEU A 1 92 ? 6.184 7.102 12.372 1.00 75.44 92 LEU A N 1
ATOM 717 C CA . LEU A 1 92 ? 5.237 8.123 12.847 1.00 75.44 92 LEU A CA 1
ATOM 718 C C . LEU A 1 92 ? 3.913 7.576 13.439 1.00 75.44 92 LEU A C 1
ATOM 720 O O . LEU A 1 92 ? 3.573 7.972 14.557 1.00 75.44 92 LEU A O 1
ATOM 724 N N . PRO A 1 93 ? 3.154 6.669 12.784 1.00 75.19 93 PRO A N 1
ATOM 725 C CA . PRO A 1 93 ? 1.900 6.153 13.343 1.00 75.19 93 PRO A CA 1
ATOM 726 C C . PRO A 1 93 ? 2.121 5.271 14.580 1.00 75.19 93 PRO A C 1
ATOM 728 O O . PRO A 1 93 ? 1.263 5.244 15.464 1.00 75.19 93 PRO A O 1
ATOM 731 N N . ILE A 1 94 ? 3.273 4.597 14.687 1.00 74.31 94 ILE A N 1
ATOM 732 C CA . ILE A 1 94 ? 3.635 3.805 15.870 1.00 74.31 94 ILE A CA 1
ATOM 733 C C . ILE A 1 94 ? 3.845 4.735 17.069 1.00 74.31 94 ILE A C 1
ATOM 735 O O . ILE A 1 94 ? 3.287 4.474 18.132 1.00 74.31 94 ILE A O 1
ATOM 739 N N . CYS A 1 95 ? 4.539 5.867 16.901 1.00 72.12 95 CYS A N 1
ATOM 740 C CA . CYS A 1 95 ? 4.672 6.869 17.964 1.00 72.12 95 CYS A CA 1
ATOM 741 C C . CYS A 1 95 ? 3.304 7.380 18.458 1.00 72.12 95 CYS A C 1
ATOM 743 O O . CYS A 1 95 ? 3.097 7.511 19.664 1.00 72.12 95 CYS A O 1
ATOM 745 N N . ILE A 1 96 ? 2.336 7.590 17.555 1.00 73.88 96 ILE A N 1
ATOM 746 C CA . ILE A 1 96 ? 0.970 7.999 17.929 1.00 73.88 96 ILE A CA 1
ATOM 747 C C . ILE A 1 96 ? 0.279 6.914 18.779 1.00 73.88 96 ILE A C 1
ATOM 749 O O . ILE A 1 96 ? -0.405 7.248 19.747 1.00 73.88 96 ILE A O 1
ATOM 753 N N . MET A 1 97 ? 0.499 5.622 18.501 1.00 70.88 97 MET A N 1
ATOM 754 C CA . MET A 1 97 ? -0.051 4.520 19.312 1.00 70.88 97 MET A CA 1
ATOM 755 C C . MET A 1 97 ? 0.511 4.445 20.743 1.00 70.88 97 MET A C 1
ATOM 757 O O . MET A 1 97 ? -0.150 3.871 21.606 1.00 70.88 97 MET A O 1
ATOM 761 N N . TRP A 1 98 ? 1.680 5.032 21.021 1.00 64.75 98 TRP A N 1
ATOM 762 C CA . TRP A 1 98 ? 2.289 5.037 22.362 1.00 64.75 98 TRP A CA 1
ATOM 763 C C . TRP A 1 98 ? 1.799 6.200 23.248 1.00 64.75 98 TRP A C 1
ATOM 765 O O . TRP A 1 98 ? 1.956 6.152 24.469 1.00 64.75 98 TRP A O 1
ATOM 775 N N . THR A 1 99 ? 1.140 7.213 22.670 1.00 70.56 99 THR A N 1
ATOM 776 C CA . THR A 1 99 ? 0.617 8.380 23.409 1.00 70.56 99 THR A CA 1
ATOM 777 C C . THR A 1 99 ? -0.321 8.061 24.592 1.00 70.56 99 THR A C 1
ATOM 779 O O . THR A 1 99 ? -0.091 8.636 25.658 1.00 70.56 99 THR A O 1
ATOM 782 N N . PRO A 1 100 ? -1.314 7.140 24.519 1.00 64.81 100 PRO A N 1
ATOM 783 C CA . PRO A 1 100 ? -2.154 6.826 25.682 1.00 64.81 100 PRO A CA 1
ATOM 784 C C . PRO A 1 100 ? -1.385 6.112 26.802 1.00 64.81 100 PRO A C 1
ATOM 786 O O . PRO A 1 100 ? -1.746 6.242 27.968 1.00 64.81 100 PRO A O 1
ATOM 789 N N . LEU A 1 101 ? -0.317 5.384 26.459 1.00 60.19 101 LEU A N 1
ATOM 790 C CA . LEU A 1 101 ? 0.530 4.675 27.418 1.00 60.19 101 LEU A CA 1
ATOM 791 C C . LEU A 1 101 ? 1.271 5.696 28.297 1.00 60.19 101 LEU A 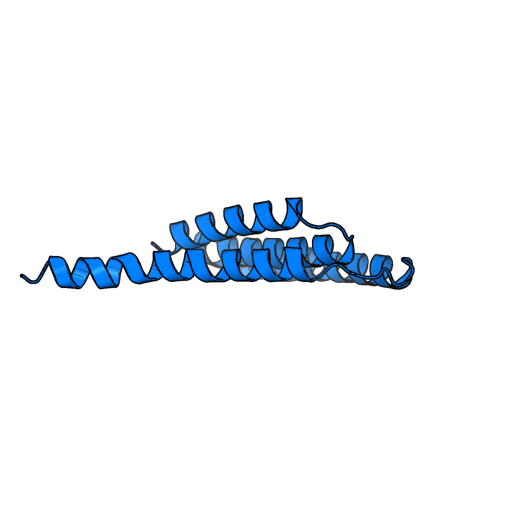C 1
ATOM 793 O O . LEU A 1 101 ? 1.161 5.654 29.520 1.00 60.19 101 LEU A O 1
ATOM 797 N N . ILE A 1 102 ? 1.890 6.694 27.657 1.00 60.94 102 ILE A N 1
ATOM 798 C CA . ILE A 1 102 ? 2.541 7.841 28.310 1.00 60.94 102 ILE A CA 1
ATOM 799 C C . ILE A 1 102 ? 1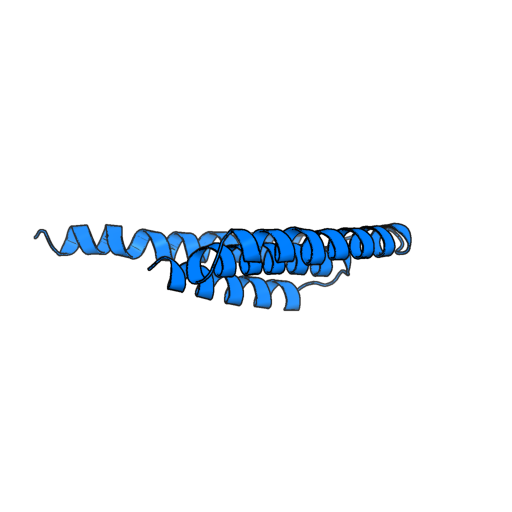.542 8.645 29.161 1.00 60.94 102 ILE A C 1
ATOM 801 O O . ILE A 1 102 ? 1.845 9.001 30.300 1.00 60.94 102 ILE A O 1
ATOM 805 N N . GLN A 1 103 ? 0.334 8.904 28.650 1.00 64.75 103 GLN A N 1
ATOM 806 C CA . GLN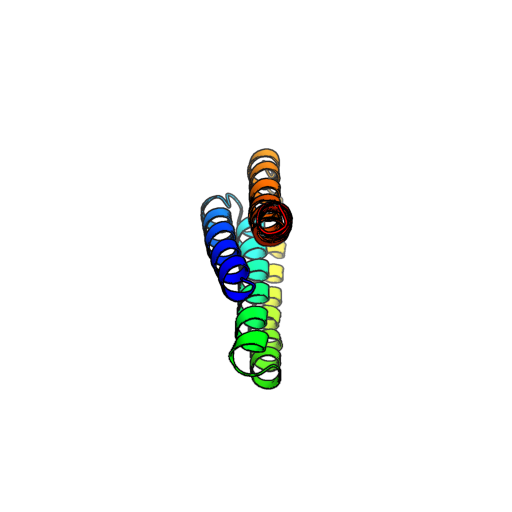 A 1 103 ? -0.662 9.670 29.402 1.00 64.75 103 GLN A CA 1
ATOM 807 C C . GLN A 1 103 ? -1.176 8.914 30.640 1.00 64.75 103 GLN A C 1
ATOM 809 O O . GLN A 1 103 ? -1.381 9.542 31.675 1.00 64.75 103 GLN A O 1
ATOM 814 N N . SER A 1 104 ? -1.296 7.580 30.582 1.00 59.56 104 SER A N 1
ATOM 815 C CA . SER A 1 104 ? -1.708 6.765 31.738 1.00 59.56 104 SER A CA 1
ATOM 816 C C . SER A 1 104 ? -0.717 6.807 32.910 1.00 59.56 104 SER A C 1
ATOM 818 O O . SER A 1 104 ? -1.131 6.726 34.064 1.00 59.56 104 SER A O 1
ATOM 820 N N . SER A 1 105 ? 0.580 7.004 32.644 1.00 59.78 105 SER A N 1
ATOM 821 C CA . SER A 1 105 ? 1.583 7.209 33.700 1.00 59.78 105 SER A CA 1
ATOM 822 C C . SER A 1 105 ? 1.479 8.571 34.396 1.00 59.78 105 SER A C 1
ATOM 824 O O . SER A 1 105 ? 1.878 8.669 35.550 1.00 59.78 105 SER A O 1
ATOM 826 N N . TYR A 1 106 ? 0.923 9.599 33.742 1.00 63.12 106 TYR A N 1
ATOM 827 C CA . TYR A 1 106 ? 0.752 10.937 34.332 1.00 63.12 106 TYR A CA 1
ATOM 828 C C . TYR A 1 106 ? -0.589 11.137 35.053 1.00 63.12 106 TYR A C 1
ATOM 830 O O . TYR A 1 106 ? -0.742 12.108 35.781 1.00 63.12 106 TYR A O 1
ATOM 838 N N . THR A 1 107 ? -1.571 10.249 34.863 1.00 57.91 107 THR A N 1
ATOM 839 C CA . THR A 1 107 ? -2.860 10.299 35.584 1.00 57.91 107 THR A CA 1
ATOM 840 C C . THR A 1 107 ? -2.851 9.540 36.912 1.00 57.91 107 THR A C 1
ATOM 842 O O . THR A 1 107 ? -3.857 9.544 37.615 1.00 57.91 107 THR A O 1
ATOM 845 N N . ASN A 1 108 ? -1.741 8.872 37.241 1.00 55.81 108 ASN A N 1
ATOM 846 C CA . ASN A 1 108 ? -1.605 7.984 38.399 1.00 55.81 108 ASN A CA 1
ATOM 847 C C . ASN A 1 108 ? -0.642 8.549 39.470 1.00 55.81 108 ASN A C 1
ATOM 849 O O . ASN A 1 108 ? -0.120 7.788 40.286 1.00 55.81 108 ASN A O 1
ATOM 853 N N . THR A 1 109 ? -0.402 9.864 39.441 1.00 50.00 109 THR A N 1
ATOM 854 C CA . THR A 1 109 ? 0.426 10.644 40.380 1.00 50.00 109 THR A CA 1
ATOM 855 C C . THR A 1 109 ? -0.287 11.933 40.755 1.00 50.00 109 THR A C 1
ATOM 857 O O . THR A 1 109 ? -0.416 12.189 41.968 1.00 50.00 109 THR A O 1
#

InterPro domains:
  IPR050269 Complex I Subunit 6 [PTHR11435] (2-98)

Solvent-accessible surface area (backbone atoms only — not comparable to full-atom values): 6214 Å² total; per-residue (Å²): 106,74,69,55,44,51,52,52,40,54,54,45,47,53,55,51,41,78,66,41,90,42,73,68,54,31,48,53,38,50,52,54,50,50,53,50,50,30,51,52,37,34,75,75,76,34,54,72,62,19,50,53,50,41,54,55,53,54,51,50,48,52,56,55,48,52,54,55,63,74,71,50,78,91,70,89,72,75,50,70,63,55,58,53,49,54,53,53,50,61,48,56,45,53,57,61,70,45,48,65,60,60,49,55,65,67,75,76,117